Protein AF-A0A965GC94-F1 (afdb_monomer_lite)

Sequence (165 aa):
MKASGKNNKISNINNFKEAFLTISFSSNLRNFSSDFPEFYAEMVRTYVTGESSTRNLNELTTVSSTSSSEVNQRRYQVKSFLRAVALGLVPGSEWGGKLAGYGGYIVVKRTGELVCLHLDNDDEFKDYLFENTVFDIPKNDLFQSPKVIEDELKIFLNAQIRFTS

pLDDT: mean 80.55, std 16.21, range [27.08, 97.19]

Structure (mmCIF, N/CA/C/O backbone):
data_AF-A0A965GC94-F1
#
_entry.id   AF-A0A965GC94-F1
#
loop_
_atom_site.group_PDB
_atom_site.id
_atom_site.type_symbol
_atom_site.label_atom_id
_atom_site.label_alt_id
_atom_site.label_comp_id
_atom_site.label_asym_id
_atom_site.label_entity_id
_atom_site.label_seq_id
_atom_site.pdbx_PDB_ins_code
_atom_site.Cartn_x
_atom_site.Cartn_y
_atom_site.Cartn_z
_atom_site.occupancy
_atom_site.B_iso_or_equiv
_atom_site.auth_seq_id
_atom_site.auth_comp_id
_atom_site.auth_asym_id
_atom_site.auth_atom_id
_atom_site.pdbx_PDB_model_num
ATOM 1 N N . MET A 1 1 ? 22.397 -39.972 12.924 1.00 34.06 1 MET A N 1
ATOM 2 C CA . MET A 1 1 ? 23.566 -39.589 12.099 1.00 34.06 1 MET A CA 1
ATOM 3 C C . MET A 1 1 ? 23.077 -38.843 10.872 1.00 34.06 1 MET A C 1
ATOM 5 O O . MET A 1 1 ? 22.054 -39.214 10.317 1.00 34.06 1 MET A O 1
ATOM 9 N N . LYS A 1 2 ? 23.768 -37.743 10.559 1.00 33.28 2 LYS A N 1
ATOM 10 C CA . LYS A 1 2 ? 23.495 -36.761 9.501 1.00 33.28 2 LYS A CA 1
ATOM 11 C C . LYS A 1 2 ? 23.646 -37.335 8.093 1.00 33.28 2 LYS A C 1
ATOM 13 O O . LYS A 1 2 ? 24.532 -38.154 7.882 1.00 33.28 2 LYS A O 1
ATOM 18 N N . ALA A 1 3 ? 22.898 -36.736 7.166 1.00 31.72 3 ALA A N 1
ATOM 19 C CA . ALA A 1 3 ? 23.324 -36.125 5.892 1.00 31.72 3 ALA A CA 1
ATOM 20 C C . ALA A 1 3 ? 22.099 -36.127 4.959 1.00 31.72 3 ALA A C 1
ATOM 22 O O . ALA A 1 3 ? 21.304 -37.048 5.022 1.00 31.72 3 ALA A O 1
ATOM 23 N N . SER A 1 4 ? 21.858 -35.219 4.029 1.00 27.08 4 SER A N 1
ATOM 24 C CA . SER A 1 4 ? 22.450 -33.960 3.585 1.00 27.08 4 SER A CA 1
ATOM 25 C C . SER A 1 4 ? 21.617 -33.593 2.346 1.00 27.08 4 SER A C 1
ATOM 27 O O . SER A 1 4 ? 21.179 -34.494 1.632 1.00 27.08 4 SER A O 1
ATOM 29 N N . GLY A 1 5 ? 21.426 -32.306 2.058 1.00 31.75 5 GLY A N 1
ATOM 30 C CA . GLY A 1 5 ? 21.041 -31.887 0.707 1.00 31.75 5 GLY A CA 1
ATOM 31 C C . GLY A 1 5 ? 19.794 -31.023 0.608 1.00 31.75 5 GLY A C 1
ATOM 32 O O . GLY A 1 5 ? 18.773 -31.479 0.111 1.00 31.75 5 GLY A O 1
ATOM 33 N N . LYS A 1 6 ? 19.917 -29.755 1.014 1.00 35.91 6 LYS A N 1
ATOM 34 C CA . LYS A 1 6 ? 19.475 -28.580 0.232 1.00 35.91 6 LYS A CA 1
ATOM 35 C C . LYS A 1 6 ? 19.974 -27.286 0.893 1.00 35.91 6 LYS A C 1
ATOM 37 O O . LYS A 1 6 ? 19.228 -26.356 1.143 1.00 35.91 6 LYS A O 1
ATOM 42 N N . ASN A 1 7 ? 21.282 -27.234 1.145 1.00 38.50 7 ASN A N 1
ATOM 43 C CA . ASN A 1 7 ? 22.002 -25.969 1.253 1.00 38.50 7 ASN A CA 1
ATOM 44 C C . ASN A 1 7 ? 22.692 -25.758 -0.089 1.00 38.50 7 ASN A C 1
ATOM 46 O O . ASN A 1 7 ? 23.812 -26.225 -0.280 1.00 38.50 7 ASN A O 1
ATOM 50 N N . ASN A 1 8 ? 22.011 -25.104 -1.027 1.00 33.41 8 ASN A N 1
ATOM 51 C CA . ASN A 1 8 ? 22.676 -24.564 -2.204 1.00 33.41 8 ASN A CA 1
ATOM 52 C C . ASN A 1 8 ? 22.455 -23.053 -2.238 1.00 33.41 8 ASN A C 1
ATOM 54 O O . ASN A 1 8 ? 21.383 -22.570 -2.581 1.00 33.41 8 ASN A O 1
ATOM 58 N N . LYS A 1 9 ? 23.501 -22.363 -1.772 1.00 39.97 9 LYS A N 1
ATOM 59 C CA . LYS A 1 9 ? 23.920 -20.990 -2.068 1.00 39.97 9 LYS A CA 1
ATOM 60 C C . LYS A 1 9 ? 22.910 -20.137 -2.847 1.00 39.97 9 LYS A C 1
ATOM 62 O O . LYS A 1 9 ? 22.933 -20.117 -4.072 1.00 39.97 9 LYS A O 1
ATOM 67 N N . ILE A 1 10 ? 22.170 -19.299 -2.127 1.00 43.06 10 ILE A N 1
ATOM 68 C CA . ILE A 1 10 ? 21.859 -17.949 -2.611 1.00 43.06 10 ILE A CA 1
ATOM 69 C C . ILE A 1 10 ? 22.741 -17.010 -1.789 1.00 43.06 10 ILE A C 1
ATOM 71 O O . ILE A 1 10 ? 22.305 -16.384 -0.834 1.00 43.06 10 ILE A O 1
ATOM 75 N N . SER A 1 11 ? 24.041 -16.988 -2.083 1.00 34.16 11 SER A N 1
ATOM 76 C CA . SER A 1 11 ? 25.012 -16.130 -1.390 1.00 34.16 11 SER A CA 1
ATOM 77 C C . SER A 1 11 ? 25.056 -14.710 -1.972 1.00 34.16 11 SER A C 1
ATOM 79 O O . SER A 1 11 ? 26.128 -14.129 -2.050 1.00 34.16 11 SER A O 1
ATOM 81 N N . ASN A 1 12 ? 23.913 -14.182 -2.427 1.00 37.91 12 ASN A N 1
ATOM 82 C CA . ASN A 1 12 ? 23.731 -12.786 -2.847 1.00 37.91 12 ASN A CA 1
ATOM 83 C C . ASN A 1 12 ? 22.229 -12.446 -2.945 1.00 37.91 12 ASN A C 1
ATOM 85 O O . ASN A 1 12 ? 21.699 -12.184 -4.018 1.00 37.91 12 ASN A O 1
ATOM 89 N N . ILE A 1 13 ? 21.535 -12.456 -1.804 1.00 48.44 13 ILE A N 1
ATOM 90 C CA . ILE A 1 13 ? 20.119 -12.042 -1.673 1.00 48.44 13 ILE A CA 1
ATOM 91 C C . ILE A 1 13 ? 19.973 -10.500 -1.809 1.00 48.44 13 ILE A C 1
ATOM 93 O O . ILE A 1 13 ? 18.881 -9.951 -1.763 1.00 48.44 13 ILE A O 1
ATOM 97 N N . ASN A 1 14 ? 21.074 -9.777 -2.036 1.00 45.72 14 ASN A N 1
ATOM 98 C CA . ASN A 1 14 ? 21.078 -8.312 -2.074 1.00 45.72 14 ASN A CA 1
ATOM 99 C C . ASN A 1 14 ? 21.085 -7.724 -3.498 1.00 45.72 14 ASN A C 1
ATOM 101 O O . ASN A 1 14 ? 20.975 -6.514 -3.636 1.00 45.72 14 ASN A O 1
ATOM 105 N N . ASN A 1 15 ? 21.197 -8.547 -4.552 1.00 54.47 15 ASN A N 1
ATOM 106 C CA . ASN A 1 15 ? 21.290 -8.078 -5.945 1.00 54.47 15 ASN A CA 1
ATOM 107 C C . ASN A 1 15 ? 20.158 -8.647 -6.814 1.00 54.47 15 ASN A C 1
ATOM 109 O O . ASN A 1 15 ? 20.411 -9.348 -7.796 1.00 54.47 15 ASN A O 1
ATOM 113 N N . PHE A 1 16 ? 18.908 -8.365 -6.447 1.00 62.59 16 PHE A N 1
ATOM 114 C CA . PHE A 1 16 ? 17.759 -8.654 -7.304 1.00 62.59 16 PHE A CA 1
ATOM 115 C C . PHE A 1 16 ? 17.327 -7.402 -8.057 1.00 62.59 16 PHE A C 1
ATOM 117 O O . PHE A 1 16 ? 17.298 -6.321 -7.478 1.00 62.59 16 PHE A O 1
ATOM 124 N N . LYS A 1 17 ? 16.943 -7.547 -9.326 1.00 65.75 17 LYS A N 1
ATOM 125 C CA . LYS A 1 17 ? 16.231 -6.486 -10.040 1.00 65.75 17 LYS A CA 1
ATOM 126 C C . LYS A 1 17 ? 14.725 -6.628 -9.854 1.00 65.75 17 LYS A C 1
ATOM 128 O O . LYS A 1 17 ? 14.161 -7.721 -9.889 1.00 65.75 17 LYS A O 1
ATOM 133 N N . GLU A 1 18 ? 14.072 -5.499 -9.664 1.00 69.12 18 GLU A N 1
ATOM 134 C CA . GLU A 1 18 ? 12.628 -5.402 -9.503 1.00 69.12 18 GLU A CA 1
ATOM 135 C C . GLU A 1 18 ? 11.919 -5.705 -10.826 1.00 69.12 18 GLU A C 1
ATOM 137 O O . GLU A 1 18 ? 12.266 -5.148 -11.868 1.00 69.12 18 GLU A O 1
ATOM 142 N N . ALA A 1 19 ? 10.916 -6.584 -10.798 1.00 66.75 19 ALA A N 1
ATOM 143 C CA . ALA A 1 19 ? 10.085 -6.872 -11.960 1.00 66.75 19 ALA A CA 1
ATOM 144 C C . ALA A 1 19 ? 8.616 -6.553 -11.658 1.00 66.75 19 ALA A C 1
ATOM 146 O O . ALA A 1 19 ? 7.905 -7.308 -10.986 1.00 66.75 19 ALA A O 1
ATOM 147 N N . PHE A 1 20 ? 8.143 -5.432 -12.197 1.00 68.75 20 PHE A N 1
ATOM 148 C CA . PHE A 1 20 ? 6.718 -5.128 -12.276 1.00 68.75 20 PHE A CA 1
ATOM 149 C C . PHE A 1 20 ? 6.113 -5.848 -13.489 1.00 68.75 20 PHE A C 1
ATOM 151 O O . PHE A 1 20 ? 6.717 -5.867 -14.560 1.00 68.75 20 PHE A O 1
ATOM 158 N N . LEU A 1 21 ? 4.913 -6.430 -13.351 1.00 63.78 21 LEU A N 1
ATOM 159 C CA . LEU A 1 21 ? 4.236 -7.080 -14.490 1.00 63.78 21 LEU A CA 1
ATOM 160 C C . LEU A 1 21 ? 3.821 -6.086 -15.575 1.00 63.78 21 LEU A C 1
ATOM 162 O O . LEU A 1 21 ? 3.656 -6.474 -16.728 1.00 63.78 21 LEU A O 1
ATOM 166 N N . THR A 1 22 ? 3.631 -4.820 -15.210 1.00 70.38 22 THR A N 1
ATOM 167 C CA . THR A 1 22 ? 3.254 -3.756 -16.136 1.00 70.38 22 THR A CA 1
ATOM 168 C C . THR A 1 22 ? 4.114 -2.524 -15.892 1.00 70.38 22 THR A C 1
ATOM 170 O O . THR A 1 22 ? 4.384 -2.141 -14.751 1.00 70.38 22 THR A O 1
ATOM 173 N N . ILE A 1 23 ? 4.505 -1.862 -16.981 1.00 73.38 23 ILE A N 1
ATOM 174 C CA . ILE A 1 23 ? 5.180 -0.556 -16.930 1.00 73.38 23 ILE A CA 1
ATOM 175 C C . ILE A 1 23 ? 4.267 0.470 -16.236 1.00 73.38 23 ILE A C 1
ATOM 177 O O . ILE A 1 23 ? 4.726 1.275 -15.423 1.00 73.38 23 ILE A O 1
ATOM 181 N N . SER A 1 24 ? 2.957 0.383 -16.493 1.00 82.94 24 SER A N 1
ATOM 182 C CA . SER A 1 24 ? 1.942 1.256 -15.904 1.00 82.94 24 SER A CA 1
ATOM 183 C C . SER A 1 24 ? 1.904 1.184 -14.378 1.00 82.94 24 SER A C 1
ATOM 185 O O . SER A 1 24 ? 1.695 2.213 -13.745 1.00 82.94 24 SER A O 1
ATOM 187 N N . PHE A 1 25 ? 2.160 0.026 -13.755 1.00 87.69 25 PHE A N 1
ATOM 188 C CA . PHE A 1 25 ? 2.122 -0.053 -12.294 1.00 87.69 25 PHE A CA 1
ATOM 189 C C . PHE A 1 25 ? 3.292 0.690 -11.641 1.00 87.69 25 PHE A C 1
ATOM 191 O O . PHE A 1 25 ? 3.070 1.466 -10.714 1.00 87.69 25 PHE A O 1
ATOM 198 N N . SER A 1 26 ? 4.514 0.536 -12.163 1.00 87.25 26 SER A N 1
ATOM 199 C CA . SER A 1 26 ? 5.672 1.308 -11.681 1.00 87.25 26 SER A CA 1
ATOM 200 C C . SER A 1 26 ? 5.436 2.816 -11.831 1.00 87.25 26 SER A C 1
ATOM 202 O O . SER A 1 26 ? 5.693 3.583 -10.906 1.00 87.25 26 SER A O 1
ATOM 204 N N . SER A 1 27 ? 4.863 3.243 -12.963 1.00 88.88 27 SER A N 1
ATOM 205 C CA . SER A 1 27 ? 4.472 4.642 -13.174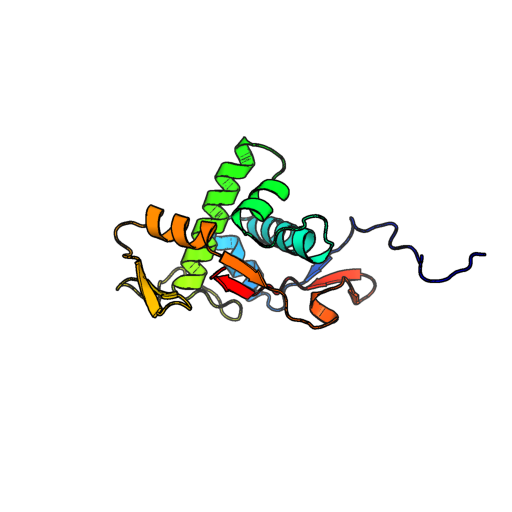 1.00 88.88 27 SER A CA 1
ATOM 206 C C . SER A 1 27 ? 3.420 5.108 -12.157 1.00 88.88 27 SER A C 1
ATOM 208 O O . SER A 1 27 ? 3.582 6.162 -11.546 1.00 88.88 27 SER A O 1
ATOM 210 N N . ASN A 1 28 ? 2.399 4.291 -11.883 1.00 92.12 28 ASN A N 1
ATOM 211 C CA . ASN A 1 28 ? 1.371 4.611 -10.894 1.00 92.12 28 ASN A CA 1
ATOM 212 C C . ASN A 1 28 ? 1.949 4.792 -9.486 1.00 92.12 28 ASN A C 1
ATOM 214 O O . ASN A 1 28 ? 1.545 5.718 -8.785 1.00 92.12 28 ASN A O 1
ATOM 218 N N . LEU A 1 29 ? 2.900 3.944 -9.085 1.00 92.44 29 LEU A N 1
ATOM 219 C CA . LEU A 1 29 ? 3.590 4.049 -7.798 1.00 92.44 29 LEU A CA 1
ATOM 220 C C . LEU A 1 29 ? 4.370 5.368 -7.675 1.00 92.44 29 LEU A C 1
ATOM 222 O O . LEU A 1 29 ? 4.390 5.966 -6.600 1.00 92.44 29 LEU A O 1
ATOM 226 N N . ARG A 1 30 ? 4.922 5.892 -8.778 1.00 92.94 30 ARG A N 1
ATOM 227 C CA . ARG A 1 30 ? 5.636 7.182 -8.784 1.00 92.94 30 ARG A CA 1
ATOM 228 C C . ARG A 1 30 ? 4.753 8.392 -8.454 1.00 92.94 30 ARG A C 1
ATOM 230 O O . ARG A 1 30 ? 5.294 9.452 -8.153 1.00 92.94 30 ARG A O 1
ATOM 237 N N . ASN A 1 31 ? 3.422 8.250 -8.441 1.00 92.94 31 ASN A N 1
ATOM 238 C CA . ASN A 1 31 ? 2.522 9.311 -7.972 1.00 92.94 31 ASN A CA 1
ATOM 239 C C . ASN A 1 31 ? 2.642 9.592 -6.463 1.00 92.94 31 ASN A C 1
ATOM 241 O O . ASN A 1 31 ? 2.229 10.661 -6.021 1.00 92.94 31 ASN A O 1
ATOM 245 N N . PHE A 1 32 ? 3.178 8.659 -5.666 1.00 94.06 32 PHE A N 1
ATOM 246 C CA . PHE A 1 32 ? 3.304 8.825 -4.209 1.00 94.06 32 PHE A CA 1
ATOM 247 C C . PHE A 1 32 ? 4.679 9.370 -3.800 1.00 94.06 32 PHE A C 1
ATOM 249 O O . PHE A 1 32 ? 4.776 10.162 -2.863 1.00 94.06 32 PHE A O 1
ATOM 256 N N . SER A 1 33 ? 5.727 8.987 -4.529 1.00 94.00 33 SER A N 1
ATOM 257 C CA . SER A 1 33 ? 7.030 9.658 -4.593 1.00 94.00 33 SER A CA 1
ATOM 258 C C . SER A 1 33 ? 7.863 9.062 -5.727 1.00 94.00 33 SER A C 1
ATOM 260 O O . SER A 1 33 ? 7.589 7.961 -6.201 1.00 94.00 33 SER A O 1
ATOM 262 N N . SER A 1 34 ? 8.913 9.765 -6.159 1.00 92.25 34 SER A N 1
ATOM 263 C CA . SER A 1 34 ? 9.786 9.295 -7.243 1.00 92.25 34 SER A CA 1
ATOM 264 C C . SER A 1 34 ? 10.476 7.961 -6.948 1.00 92.25 34 SER A C 1
ATOM 266 O O . SER A 1 34 ? 10.765 7.232 -7.889 1.00 92.25 34 SER A O 1
ATOM 268 N N . ASP A 1 35 ? 10.743 7.683 -5.673 1.00 91.69 35 ASP A N 1
ATOM 269 C CA . ASP A 1 35 ? 11.419 6.494 -5.140 1.00 91.69 35 ASP A CA 1
ATOM 270 C C . ASP A 1 35 ? 10.444 5.480 -4.498 1.00 91.69 35 ASP A C 1
ATOM 272 O O . ASP A 1 35 ? 10.856 4.527 -3.836 1.00 91.69 35 ASP A O 1
ATOM 276 N N . PHE A 1 36 ? 9.131 5.712 -4.619 1.00 92.69 36 PHE A N 1
ATOM 277 C CA . PHE A 1 36 ? 8.123 4.815 -4.057 1.00 92.69 36 PHE A CA 1
ATOM 278 C C . PHE A 1 36 ? 8.114 3.416 -4.691 1.00 92.69 36 PHE A C 1
ATOM 280 O O . PHE A 1 36 ? 7.862 2.466 -3.951 1.00 92.69 36 PHE A O 1
ATOM 287 N N . PRO A 1 37 ? 8.365 3.231 -6.008 1.00 90.69 37 PRO A N 1
ATOM 288 C CA . PRO A 1 37 ? 8.477 1.892 -6.587 1.00 90.69 37 PRO A CA 1
ATOM 289 C C . PRO A 1 37 ? 9.528 1.026 -5.887 1.00 90.69 37 PRO A C 1
ATOM 291 O O . PRO A 1 37 ? 9.235 -0.114 -5.537 1.00 90.69 37 PRO A O 1
ATOM 294 N N . GLU A 1 38 ? 10.699 1.600 -5.626 1.00 88.38 38 GLU A N 1
ATOM 295 C CA . GLU A 1 38 ? 11.837 0.933 -5.001 1.00 88.38 38 GLU A CA 1
ATOM 296 C C . GLU A 1 38 ? 11.535 0.620 -3.523 1.00 88.38 38 GLU A C 1
ATOM 298 O O . GLU A 1 38 ? 11.779 -0.481 -3.030 1.00 88.38 38 GLU A O 1
ATOM 303 N N . PHE A 1 39 ? 10.896 1.553 -2.812 1.00 91.50 39 PHE A N 1
ATOM 304 C CA . PHE A 1 39 ? 10.438 1.308 -1.443 1.00 91.50 39 PHE A CA 1
ATOM 305 C C . PHE A 1 39 ? 9.352 0.223 -1.363 1.00 91.50 39 PHE A C 1
ATOM 307 O O . PHE A 1 39 ? 9.401 -0.658 -0.504 1.00 91.50 39 PHE A O 1
ATOM 314 N N . TYR A 1 40 ? 8.374 0.252 -2.272 1.00 91.38 40 TYR A N 1
ATOM 315 C CA . TYR A 1 40 ? 7.345 -0.782 -2.376 1.00 91.38 40 TYR A CA 1
ATOM 316 C C . TYR A 1 40 ? 7.973 -2.153 -2.645 1.00 91.38 40 TYR A C 1
ATOM 318 O O . TYR A 1 40 ? 7.571 -3.151 -2.040 1.00 91.38 40 TYR A O 1
ATOM 326 N N . ALA A 1 41 ? 8.980 -2.203 -3.518 1.00 87.00 41 ALA A N 1
ATOM 327 C CA . ALA A 1 41 ? 9.715 -3.420 -3.802 1.00 87.00 41 ALA A CA 1
ATOM 328 C C . ALA A 1 41 ? 10.403 -3.983 -2.558 1.00 87.00 41 ALA A C 1
ATOM 330 O O . ALA A 1 41 ? 10.304 -5.185 -2.311 1.00 87.00 41 ALA A O 1
ATOM 331 N N . GLU A 1 42 ? 11.025 -3.128 -1.745 1.00 87.38 42 GLU A N 1
ATOM 332 C CA . GLU A 1 42 ? 11.661 -3.539 -0.492 1.00 87.38 42 GLU A CA 1
ATOM 333 C C . GLU A 1 42 ? 10.643 -4.068 0.528 1.00 87.38 42 GLU A C 1
ATOM 335 O O . GLU A 1 42 ? 10.885 -5.097 1.164 1.00 87.38 42 GLU A O 1
ATOM 340 N N . MET A 1 43 ? 9.457 -3.455 0.627 1.00 90.31 43 MET A N 1
ATOM 341 C CA . MET A 1 43 ? 8.385 -3.981 1.479 1.00 90.31 43 MET A CA 1
ATOM 342 C C . MET A 1 43 ? 7.931 -5.378 1.034 1.00 90.31 43 MET A C 1
ATOM 344 O O . MET A 1 43 ? 7.733 -6.270 1.864 1.00 90.31 43 MET A O 1
ATOM 348 N N . VAL A 1 44 ? 7.759 -5.586 -0.276 1.00 86.69 44 VAL A N 1
ATOM 349 C CA . VAL A 1 44 ? 7.382 -6.893 -0.834 1.00 86.69 44 VAL A CA 1
ATOM 350 C C . VAL A 1 44 ? 8.510 -7.906 -0.643 1.00 86.69 44 VAL A C 1
ATOM 352 O O . VAL A 1 44 ? 8.242 -9.036 -0.237 1.00 86.69 44 VAL A O 1
ATOM 355 N N . ARG A 1 45 ? 9.768 -7.514 -0.872 1.00 82.94 45 ARG A N 1
ATOM 356 C CA . ARG A 1 45 ? 10.951 -8.355 -0.648 1.00 82.94 45 ARG A CA 1
ATOM 357 C C . ARG A 1 45 ? 11.018 -8.814 0.802 1.00 82.94 45 ARG A C 1
ATOM 359 O O . ARG A 1 45 ? 11.060 -10.019 1.024 1.00 82.94 45 ARG A O 1
ATOM 366 N N . THR A 1 46 ? 10.943 -7.885 1.755 1.00 84.06 46 THR A N 1
ATOM 367 C CA . THR A 1 46 ? 10.968 -8.164 3.200 1.00 84.06 46 THR A CA 1
ATOM 368 C C . THR A 1 46 ? 9.925 -9.211 3.593 1.00 84.06 46 THR A C 1
ATOM 370 O O . THR A 1 46 ? 10.196 -10.106 4.398 1.00 84.06 46 THR A O 1
ATOM 373 N N . TYR A 1 47 ? 8.735 -9.134 2.991 1.00 82.94 47 TYR A N 1
ATOM 374 C CA . TYR A 1 47 ? 7.684 -10.123 3.195 1.00 82.94 47 TYR A CA 1
ATOM 375 C C . TYR A 1 47 ? 8.008 -11.483 2.541 1.00 82.94 47 TYR A C 1
ATOM 377 O O . TYR A 1 47 ? 7.886 -12.521 3.191 1.00 82.94 47 TYR A O 1
ATOM 385 N N . VAL A 1 48 ? 8.439 -11.508 1.274 1.00 78.88 48 VAL A N 1
ATOM 386 C CA . VAL A 1 48 ? 8.698 -12.751 0.515 1.00 78.88 48 VAL A CA 1
ATOM 387 C C . VAL A 1 48 ? 9.902 -13.526 1.040 1.00 78.88 48 VAL A C 1
ATOM 389 O O . VAL A 1 48 ? 9.866 -14.755 1.092 1.00 78.88 48 VAL A O 1
ATOM 392 N N . THR A 1 49 ? 10.984 -12.838 1.406 1.00 76.38 49 THR A N 1
ATOM 393 C CA . THR A 1 49 ? 12.224 -13.479 1.869 1.00 76.38 49 THR A CA 1
ATOM 394 C C . THR A 1 49 ? 12.122 -13.976 3.309 1.00 76.38 49 THR A C 1
ATOM 396 O O . THR A 1 49 ? 12.995 -14.720 3.757 1.00 76.38 49 THR A O 1
ATOM 399 N N . GLY A 1 50 ? 11.053 -13.611 4.026 1.00 73.38 50 GLY A N 1
ATOM 400 C CA . GLY A 1 50 ? 10.872 -13.942 5.437 1.00 73.38 50 GLY A CA 1
ATOM 401 C C . GLY A 1 50 ? 11.779 -13.137 6.369 1.00 73.38 50 GLY A C 1
ATOM 402 O O . GLY A 1 50 ? 11.968 -13.535 7.516 1.00 73.38 50 GLY A O 1
ATOM 403 N N . GLU A 1 51 ? 12.337 -12.016 5.894 1.00 74.81 51 GLU A N 1
ATOM 404 C CA . GLU A 1 51 ? 13.073 -11.049 6.725 1.00 74.81 51 GLU A CA 1
ATOM 405 C C . GLU A 1 51 ? 12.170 -10.424 7.799 1.00 74.81 51 GLU A C 1
ATOM 407 O O . GLU A 1 51 ? 12.653 -10.013 8.853 1.00 74.81 51 GLU A O 1
ATOM 412 N N . SER A 1 52 ? 10.852 -10.441 7.580 1.00 75.50 52 SER A N 1
ATOM 413 C CA . SER A 1 52 ? 9.856 -10.200 8.617 1.00 75.50 52 SER A CA 1
ATOM 414 C C . SER A 1 52 ? 8.843 -11.341 8.707 1.00 75.50 52 SER A C 1
ATOM 416 O O . SER A 1 52 ? 8.427 -11.918 7.704 1.00 75.50 52 SER A O 1
ATOM 418 N N . SER A 1 53 ? 8.404 -11.647 9.930 1.00 74.31 53 SER A N 1
ATOM 419 C CA . SER A 1 53 ? 7.282 -12.561 10.182 1.00 74.31 53 SER A CA 1
ATOM 420 C C . SER A 1 53 ? 5.923 -11.899 9.941 1.00 74.31 53 SER A C 1
ATOM 422 O O . SER A 1 53 ? 4.896 -12.585 9.911 1.00 74.31 53 SER A O 1
ATOM 424 N N . THR A 1 54 ? 5.903 -10.574 9.782 1.00 81.44 54 THR A N 1
ATOM 425 C CA . THR A 1 54 ? 4.673 -9.817 9.612 1.00 81.44 54 THR A CA 1
ATOM 426 C C . THR A 1 54 ? 4.273 -9.659 8.159 1.00 81.44 54 THR A C 1
ATOM 428 O O . THR A 1 54 ? 5.089 -9.597 7.243 1.00 81.44 54 THR A O 1
ATOM 431 N N . ARG A 1 55 ? 2.965 -9.536 7.972 1.00 84.31 55 ARG A N 1
ATOM 432 C CA . ARG A 1 55 ? 2.346 -9.145 6.705 1.00 84.31 55 ARG A CA 1
ATOM 433 C C . ARG A 1 55 ? 1.697 -7.772 6.802 1.00 84.31 55 ARG A C 1
ATOM 435 O O . ARG A 1 55 ? 1.206 -7.270 5.796 1.00 84.31 55 ARG A O 1
ATOM 442 N N . ASN A 1 56 ? 1.649 -7.205 8.011 1.00 90.44 56 ASN A N 1
ATOM 443 C CA . ASN A 1 56 ? 0.994 -5.940 8.298 1.00 90.44 56 ASN A CA 1
ATOM 444 C C . ASN A 1 56 ? 1.760 -4.797 7.631 1.00 90.44 56 ASN A C 1
ATOM 446 O O . ASN A 1 56 ? 2.981 -4.694 7.769 1.00 90.44 56 ASN A O 1
ATOM 450 N N . LEU A 1 57 ? 1.044 -3.942 6.900 1.00 91.69 57 LEU A N 1
ATOM 451 C CA . LEU A 1 57 ? 1.681 -2.882 6.126 1.00 91.69 57 LEU A CA 1
ATOM 452 C C . LEU A 1 57 ? 2.347 -1.821 7.002 1.00 91.69 57 LEU A C 1
ATOM 454 O O . LEU A 1 57 ? 3.381 -1.295 6.597 1.00 91.69 57 LEU A O 1
ATOM 458 N N . ASN A 1 58 ? 1.843 -1.545 8.207 1.00 91.69 58 ASN A N 1
ATOM 459 C CA . ASN A 1 58 ? 2.500 -0.631 9.144 1.00 91.69 58 ASN A CA 1
ATOM 460 C C . ASN A 1 58 ? 3.851 -1.165 9.626 1.00 91.69 58 ASN A C 1
ATOM 462 O O . ASN A 1 58 ? 4.861 -0.452 9.624 1.00 91.69 58 ASN A O 1
ATOM 466 N N . GLU A 1 59 ? 3.888 -2.442 9.984 1.00 91.06 59 GLU A N 1
ATOM 467 C CA . GLU A 1 59 ? 5.120 -3.085 10.428 1.00 91.06 59 GLU A CA 1
ATOM 468 C C . GLU A 1 59 ? 6.123 -3.218 9.273 1.00 91.06 59 GLU A C 1
ATOM 470 O O . GLU A 1 59 ? 7.280 -2.836 9.435 1.00 91.06 59 GLU A O 1
ATOM 475 N N . LEU A 1 60 ? 5.680 -3.637 8.080 1.00 90.38 60 LEU A N 1
ATOM 476 C CA . LEU A 1 60 ? 6.535 -3.699 6.886 1.00 90.38 60 LEU A CA 1
ATOM 477 C C . LEU A 1 60 ? 7.091 -2.328 6.497 1.00 90.38 60 LEU A C 1
ATOM 479 O O . LEU A 1 60 ? 8.270 -2.221 6.171 1.00 90.38 60 LEU A O 1
ATOM 483 N N . THR A 1 61 ? 6.277 -1.274 6.586 1.00 91.62 61 THR A N 1
ATOM 484 C CA . THR A 1 61 ? 6.728 0.106 6.344 1.00 91.62 61 THR A CA 1
ATOM 485 C C . THR A 1 61 ? 7.848 0.483 7.311 1.00 91.62 61 THR A C 1
ATOM 487 O O . THR A 1 61 ? 8.831 1.105 6.916 1.00 91.62 61 THR A O 1
ATOM 490 N N . THR A 1 62 ? 7.714 0.091 8.579 1.00 90.75 62 THR A N 1
ATOM 491 C CA . THR A 1 62 ? 8.694 0.413 9.622 1.00 90.75 62 THR A CA 1
ATOM 492 C C . THR A 1 62 ? 10.008 -0.340 9.405 1.00 90.75 62 THR A C 1
ATOM 494 O O . THR A 1 62 ? 11.067 0.276 9.467 1.00 90.75 62 THR A O 1
ATOM 497 N N . VAL A 1 63 ? 9.948 -1.642 9.107 1.00 88.44 63 VAL A N 1
ATOM 498 C CA . VAL A 1 63 ? 11.135 -2.492 8.885 1.00 88.44 63 VAL A CA 1
ATOM 499 C C . VAL A 1 63 ? 11.877 -2.127 7.5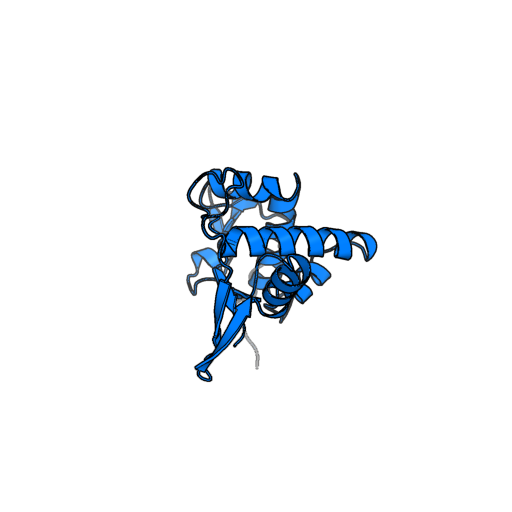96 1.00 88.44 63 VAL A C 1
ATOM 501 O O . VAL A 1 63 ? 13.099 -2.193 7.566 1.00 88.44 63 VAL A O 1
ATOM 504 N N . SER A 1 64 ? 11.154 -1.697 6.559 1.00 87.56 64 SER A N 1
ATOM 505 C CA . SER A 1 64 ? 11.744 -1.323 5.261 1.00 87.56 64 SER A CA 1
ATOM 506 C C . SER A 1 64 ? 12.315 0.102 5.240 1.00 87.56 64 SER A C 1
ATOM 508 O O . SER A 1 64 ? 12.877 0.525 4.234 1.00 87.56 64 SER A O 1
ATOM 510 N N . SER A 1 65 ? 12.140 0.880 6.315 1.00 87.88 65 SER A N 1
ATOM 511 C CA . SER A 1 65 ? 12.667 2.246 6.419 1.00 87.88 65 SER A CA 1
ATOM 512 C C . SER A 1 65 ? 14.068 2.253 7.031 1.00 87.88 65 SER A C 1
ATOM 514 O O . SER A 1 65 ? 14.359 1.494 7.951 1.00 87.88 65 SER A O 1
ATOM 516 N N . THR A 1 66 ? 14.926 3.175 6.594 1.00 86.44 66 THR A N 1
ATOM 517 C CA . THR A 1 66 ? 16.320 3.268 7.062 1.00 86.44 66 THR A CA 1
ATOM 518 C C . THR A 1 66 ? 16.493 4.100 8.335 1.00 86.44 66 THR A C 1
ATOM 520 O O . THR A 1 66 ? 17.494 3.965 9.038 1.00 86.44 66 THR A O 1
ATOM 523 N N . SER A 1 67 ? 15.533 4.975 8.657 1.00 85.62 67 SER A N 1
ATOM 524 C CA . SER A 1 67 ? 15.589 5.854 9.833 1.00 85.62 67 SER A CA 1
ATOM 525 C C . SER A 1 67 ? 14.201 6.209 10.366 1.00 85.62 67 SER A C 1
ATOM 527 O O . SER A 1 67 ? 13.210 6.167 9.642 1.00 85.62 67 SER A O 1
ATOM 529 N N . SER A 1 68 ? 14.118 6.628 11.632 1.00 81.50 68 SER A N 1
ATOM 530 C CA . SER A 1 68 ? 12.848 7.021 12.262 1.00 81.50 68 SER A CA 1
ATOM 531 C C . SER A 1 68 ? 12.185 8.234 11.600 1.00 81.50 68 SER A C 1
ATOM 533 O O . SER A 1 68 ? 10.958 8.291 11.526 1.00 81.50 68 SER A O 1
ATOM 535 N N . SER A 1 69 ? 12.968 9.188 11.086 1.00 81.81 69 SER A N 1
ATOM 536 C CA . SER A 1 69 ? 12.439 10.319 10.317 1.00 81.81 69 SER A CA 1
ATOM 537 C C . SER A 1 69 ? 11.848 9.869 8.982 1.00 81.81 69 SER A C 1
ATOM 539 O O . SER A 1 69 ? 10.806 10.379 8.575 1.00 81.81 69 SER A O 1
ATOM 541 N N . GLU A 1 70 ? 12.468 8.879 8.332 1.00 88.31 70 GLU A N 1
ATOM 542 C CA . GLU A 1 70 ? 11.962 8.300 7.087 1.00 88.31 70 GLU A CA 1
ATOM 543 C C . GLU A 1 70 ? 10.655 7.528 7.317 1.00 88.31 70 GLU A C 1
ATOM 545 O O . GLU A 1 70 ? 9.728 7.659 6.522 1.00 88.31 70 GLU A O 1
ATOM 550 N N . VAL A 1 71 ? 10.522 6.805 8.440 1.00 91.94 71 VAL A N 1
ATOM 551 C CA . VAL A 1 71 ? 9.315 6.013 8.756 1.00 91.94 71 VAL A CA 1
ATOM 552 C C . VAL A 1 71 ? 8.039 6.846 8.635 1.00 91.94 71 VAL A C 1
ATOM 554 O O . VAL A 1 71 ? 7.062 6.391 8.044 1.00 91.94 71 VAL A O 1
ATOM 557 N N . ASN A 1 72 ? 8.021 8.077 9.153 1.00 92.06 72 ASN A N 1
ATOM 558 C CA . ASN A 1 72 ? 6.826 8.923 9.083 1.00 92.06 72 ASN A CA 1
ATOM 559 C C . ASN A 1 72 ? 6.478 9.320 7.642 1.00 92.06 72 ASN A C 1
ATOM 561 O O . ASN A 1 72 ? 5.308 9.285 7.256 1.00 92.06 72 ASN A O 1
ATOM 565 N N . GLN A 1 73 ? 7.489 9.634 6.830 1.00 93.81 73 GLN A N 1
ATOM 566 C CA . GLN A 1 73 ? 7.307 9.928 5.412 1.00 93.81 73 GLN A CA 1
ATOM 567 C C . GLN A 1 73 ? 6.795 8.696 4.652 1.00 93.81 73 GLN A C 1
ATOM 569 O O . GLN A 1 73 ? 5.830 8.797 3.892 1.00 93.81 73 GLN A O 1
ATOM 574 N N . ARG A 1 74 ? 7.377 7.517 4.901 1.00 96.00 74 ARG A N 1
ATOM 575 C CA . ARG A 1 74 ? 6.948 6.258 4.276 1.00 96.00 74 ARG A CA 1
ATOM 576 C C . ARG A 1 74 ? 5.532 5.875 4.671 1.00 96.00 74 ARG A C 1
ATOM 578 O O . ARG A 1 74 ? 4.744 5.498 3.810 1.00 96.00 74 ARG A O 1
ATOM 585 N N . ARG A 1 75 ? 5.156 6.056 5.941 1.00 96.00 75 ARG A N 1
ATOM 586 C CA . ARG A 1 75 ? 3.775 5.854 6.407 1.00 96.00 75 ARG A CA 1
ATOM 587 C C . ARG A 1 75 ? 2.792 6.711 5.626 1.00 96.00 75 ARG A C 1
ATOM 589 O O . ARG A 1 75 ? 1.774 6.196 5.177 1.00 96.00 75 ARG A O 1
ATOM 596 N N . TYR A 1 76 ? 3.100 7.991 5.422 1.00 95.75 76 TYR A N 1
ATOM 597 C CA . TYR A 1 76 ? 2.256 8.879 4.623 1.00 95.75 76 TYR A CA 1
ATOM 598 C C . TYR A 1 76 ? 2.118 8.405 3.166 1.00 95.75 76 TYR A C 1
ATOM 600 O O . TYR A 1 76 ? 1.009 8.378 2.624 1.00 95.75 76 TYR A O 1
ATOM 608 N N . GLN A 1 77 ? 3.224 7.995 2.538 1.00 96.69 77 GLN A N 1
ATOM 609 C CA . GLN A 1 77 ? 3.224 7.499 1.158 1.00 96.69 77 GLN A CA 1
ATOM 610 C C . GLN A 1 77 ? 2.402 6.208 1.024 1.00 96.69 77 GLN A C 1
ATOM 612 O O . GLN A 1 77 ? 1.535 6.122 0.156 1.00 96.69 77 GLN A O 1
ATOM 617 N N . 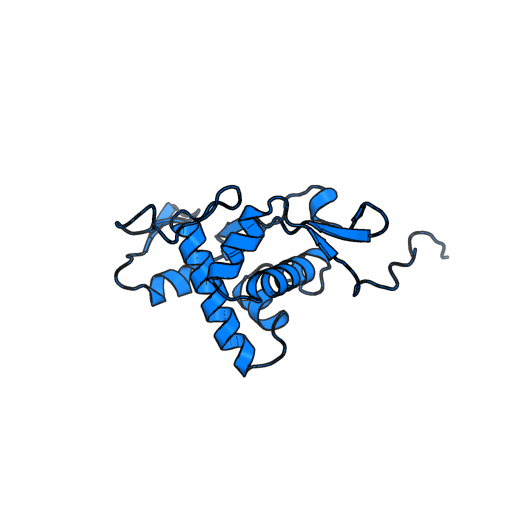VAL A 1 78 ? 2.592 5.241 1.931 1.00 97.19 78 VAL A N 1
ATOM 618 C CA . VAL A 1 78 ? 1.840 3.975 1.933 1.00 97.19 78 VAL A CA 1
ATOM 619 C C . VAL A 1 78 ? 0.357 4.209 2.212 1.00 97.19 78 VAL A C 1
ATOM 621 O O . VAL A 1 78 ? -0.482 3.664 1.501 1.00 97.19 78 VAL A O 1
ATOM 624 N N . LYS A 1 79 ? 0.006 5.069 3.173 1.00 97.12 79 LYS A N 1
ATOM 625 C CA . LYS A 1 79 ? -1.385 5.482 3.431 1.00 97.12 79 LYS A CA 1
ATOM 626 C C . LYS A 1 79 ? -2.047 6.082 2.189 1.00 97.12 79 LYS A C 1
ATOM 628 O O . LYS A 1 79 ? -3.174 5.729 1.842 1.00 97.12 79 LYS A O 1
ATOM 633 N N . SER A 1 80 ? -1.334 6.960 1.487 1.00 95.50 80 SER A N 1
ATOM 634 C CA . SER A 1 80 ? -1.820 7.585 0.253 1.00 95.50 80 SER A CA 1
ATOM 635 C C . SER A 1 80 ? -2.002 6.564 -0.873 1.00 95.50 80 SER A C 1
ATOM 637 O O . SER A 1 80 ? -3.014 6.601 -1.576 1.00 95.50 80 SER A O 1
ATOM 639 N N . PHE A 1 81 ? -1.077 5.610 -0.992 1.00 95.75 81 PHE A N 1
ATOM 640 C CA . PHE A 1 81 ? -1.186 4.481 -1.912 1.00 95.75 81 PHE A CA 1
ATOM 641 C C . PHE A 1 81 ? -2.394 3.591 -1.604 1.00 95.75 81 PHE A C 1
ATOM 643 O O . PHE A 1 81 ? -3.189 3.313 -2.501 1.00 95.75 81 PHE A O 1
ATOM 650 N N . LEU A 1 82 ? -2.593 3.202 -0.343 1.00 95.50 82 LEU A N 1
ATOM 651 C CA . LEU A 1 82 ? -3.734 2.384 0.075 1.00 95.50 82 LEU A CA 1
ATOM 652 C C . LEU A 1 82 ? -5.063 3.068 -0.228 1.00 95.50 82 LEU A C 1
ATOM 654 O O . LEU A 1 82 ? -5.984 2.435 -0.744 1.00 95.50 82 LEU A O 1
ATOM 658 N N . ARG A 1 83 ? -5.146 4.375 0.025 1.00 93.88 83 ARG A N 1
ATOM 659 C CA . ARG A 1 83 ? -6.317 5.168 -0.336 1.00 93.88 83 ARG A CA 1
ATOM 660 C C . ARG A 1 83 ? -6.569 5.170 -1.839 1.00 93.88 83 ARG A C 1
ATOM 662 O O . ARG A 1 83 ? -7.710 5.009 -2.260 1.00 93.88 83 ARG A O 1
ATOM 669 N N . ALA A 1 84 ? -5.530 5.363 -2.647 1.00 93.00 84 ALA A N 1
ATOM 670 C CA . ALA A 1 84 ? -5.661 5.327 -4.097 1.00 93.00 84 ALA A CA 1
ATOM 671 C C . ALA A 1 84 ? -6.173 3.963 -4.576 1.00 93.00 84 ALA A C 1
ATOM 673 O O . ALA A 1 84 ? -7.110 3.914 -5.368 1.00 93.00 84 ALA A O 1
ATOM 674 N N . VAL A 1 85 ? -5.624 2.864 -4.046 1.00 92.19 85 VAL A N 1
ATOM 675 C CA . VAL A 1 85 ? -6.081 1.494 -4.335 1.00 92.19 85 VAL A CA 1
ATOM 676 C C . VAL A 1 85 ? -7.546 1.306 -3.945 1.00 92.19 85 VAL A C 1
ATOM 678 O O . VAL A 1 85 ? -8.339 0.849 -4.766 1.00 92.19 85 VAL A O 1
ATOM 681 N N . ALA A 1 86 ? -7.933 1.708 -2.732 1.00 91.25 86 ALA A N 1
ATOM 682 C CA . ALA A 1 86 ? -9.309 1.594 -2.250 1.00 91.25 86 ALA A CA 1
ATOM 683 C C . ALA A 1 86 ? -10.309 2.386 -3.111 1.00 91.25 86 ALA A C 1
ATOM 685 O O . ALA A 1 86 ? -11.465 1.990 -3.240 1.00 91.25 86 ALA A O 1
ATOM 686 N N . LEU A 1 87 ? -9.861 3.487 -3.720 1.00 90.56 87 LEU A N 1
ATOM 687 C CA . LEU A 1 87 ? -10.701 4.417 -4.471 1.00 90.56 87 LEU A CA 1
ATOM 688 C C . LEU A 1 87 ? -10.474 4.369 -5.989 1.00 90.56 87 LEU A C 1
ATOM 690 O O . LEU A 1 87 ? -10.884 5.298 -6.684 1.00 90.56 87 LEU A O 1
ATOM 694 N N . GLY A 1 88 ? -9.881 3.296 -6.524 1.00 87.56 88 GLY A N 1
ATOM 695 C CA . GLY A 1 88 ? -9.917 3.001 -7.963 1.00 87.56 88 GLY A CA 1
ATOM 696 C C . GLY A 1 88 ? -8.583 3.003 -8.714 1.00 87.56 88 GLY A C 1
ATOM 697 O O . GLY A 1 88 ? -8.597 2.935 -9.942 1.00 87.56 88 GLY A O 1
ATOM 698 N N . LEU A 1 89 ? -7.435 3.052 -8.034 1.00 90.62 89 LEU A N 1
ATOM 699 C CA . LEU A 1 89 ? -6.149 2.748 -8.666 1.00 90.62 89 LEU A CA 1
ATOM 700 C C . LEU A 1 89 ? -6.112 1.264 -9.048 1.00 90.62 89 LEU A C 1
ATOM 702 O O . LEU A 1 89 ? -6.212 0.385 -8.194 1.00 90.62 89 LEU A O 1
ATOM 706 N N . VAL A 1 90 ? -5.911 0.991 -10.338 1.00 87.31 90 VAL A N 1
ATOM 707 C CA . VAL A 1 90 ? -5.745 -0.363 -10.884 1.00 87.31 90 VAL A CA 1
ATOM 708 C C . VAL A 1 90 ? -4.327 -0.502 -11.460 1.00 87.31 90 VAL A C 1
ATOM 710 O O . VAL A 1 90 ? -3.941 0.318 -12.290 1.00 87.31 90 VAL A O 1
ATOM 713 N N . PRO A 1 91 ? -3.535 -1.529 -11.085 1.00 85.31 91 PRO A N 1
ATOM 714 C CA . PRO A 1 91 ? -2.147 -1.687 -11.552 1.00 85.31 91 PRO A CA 1
ATOM 715 C C . PRO A 1 91 ? -1.977 -1.784 -13.078 1.00 85.31 91 PRO A C 1
ATOM 717 O O . PRO A 1 91 ? -0.944 -1.405 -13.627 1.00 85.31 91 PRO A O 1
ATOM 720 N N . GLY A 1 92 ? -2.981 -2.327 -13.771 1.00 85.69 92 GLY A N 1
ATOM 721 C CA . GLY A 1 92 ? -2.938 -2.592 -15.212 1.00 85.69 92 GLY A CA 1
ATOM 722 C C . GLY A 1 92 ? -3.196 -1.381 -16.114 1.00 85.69 92 GLY A C 1
ATOM 723 O O . GLY A 1 92 ? -3.085 -1.517 -17.327 1.00 85.69 92 GLY A O 1
ATOM 724 N N . SER A 1 93 ? -3.544 -0.221 -15.557 1.00 86.62 93 SER A N 1
ATOM 725 C CA . SER A 1 93 ? -3.878 0.990 -16.314 1.00 86.62 93 SER A CA 1
ATOM 726 C C . SER A 1 93 ? -3.236 2.212 -15.677 1.00 86.62 93 SER A C 1
ATOM 728 O O . SER A 1 93 ? -3.130 2.273 -14.454 1.00 86.62 93 SER A O 1
ATOM 730 N N . GLU A 1 94 ? -2.850 3.204 -16.476 1.00 87.81 94 GLU A N 1
ATOM 731 C CA . GLU A 1 94 ? -2.386 4.486 -15.940 1.00 87.81 94 GLU A CA 1
ATOM 732 C C . GLU A 1 94 ? -3.449 5.110 -15.029 1.00 87.81 94 GLU A C 1
ATOM 734 O O . GLU A 1 94 ? -4.634 5.177 -15.371 1.00 87.81 94 GLU A O 1
ATOM 739 N N . TRP A 1 95 ? -3.027 5.557 -13.850 1.00 87.62 95 TRP A N 1
ATOM 740 C CA . TRP A 1 95 ? -3.904 6.177 -12.873 1.00 87.62 95 TRP A CA 1
ATOM 741 C C . TRP A 1 95 ? -3.723 7.693 -12.888 1.00 87.62 95 TRP A C 1
ATOM 743 O O . TRP A 1 95 ? -2.721 8.225 -12.424 1.00 87.62 95 TRP A O 1
ATOM 753 N N . GLY A 1 96 ? -4.731 8.403 -13.395 1.00 82.25 96 GLY A N 1
ATOM 754 C CA . GLY A 1 96 ? -4.728 9.867 -13.495 1.00 82.25 96 GLY A CA 1
ATOM 755 C C . GLY A 1 96 ? -5.112 10.607 -12.207 1.00 82.25 96 GLY A C 1
ATOM 756 O O . GLY A 1 96 ? -5.619 11.723 -12.292 1.00 82.25 96 GLY A O 1
ATOM 757 N N . GLY A 1 97 ? -4.989 9.977 -11.033 1.00 81.75 97 GLY A N 1
ATOM 758 C CA . GLY A 1 97 ? -5.297 10.594 -9.733 1.00 81.75 97 GLY A CA 1
ATOM 759 C C . GLY A 1 97 ? -6.787 10.811 -9.427 1.00 81.75 97 GLY A C 1
ATOM 760 O O . GLY A 1 97 ? -7.130 11.367 -8.384 1.00 81.75 97 GLY A O 1
ATOM 761 N N . LYS A 1 98 ? -7.694 10.385 -10.315 1.00 82.31 98 LYS A N 1
ATOM 762 C CA . LYS A 1 98 ? -9.145 10.503 -10.108 1.00 82.31 98 LYS A CA 1
ATOM 763 C C . LYS A 1 98 ? -9.668 9.359 -9.241 1.00 82.31 98 LYS A C 1
ATOM 765 O O . LYS A 1 98 ? -9.285 8.205 -9.427 1.00 82.31 98 LYS A O 1
ATOM 770 N N . LEU A 1 99 ? -10.566 9.699 -8.320 1.00 79.44 99 LEU A N 1
ATOM 771 C CA . LEU A 1 99 ? -11.243 8.742 -7.449 1.00 79.44 99 LEU A CA 1
ATOM 772 C C . LEU A 1 99 ? -12.487 8.202 -8.157 1.00 79.44 99 LEU A C 1
ATOM 774 O O . LEU A 1 99 ? -13.240 8.960 -8.764 1.00 79.44 99 LEU A O 1
ATOM 778 N N . ALA A 1 100 ? -12.700 6.895 -8.070 1.00 73.62 100 ALA A N 1
ATOM 779 C CA . ALA A 1 100 ? -13.872 6.220 -8.615 1.00 73.62 100 ALA A CA 1
ATOM 780 C C . ALA A 1 100 ? -15.092 6.309 -7.680 1.00 73.62 100 ALA A C 1
ATOM 782 O O . ALA A 1 100 ? -16.226 6.198 -8.139 1.00 73.62 100 ALA A O 1
ATOM 783 N N . GLY A 1 101 ? -14.872 6.519 -6.377 1.00 69.69 101 GLY A N 1
ATOM 784 C CA . GLY A 1 101 ? -15.920 6.633 -5.364 1.00 69.69 101 GLY A CA 1
ATOM 785 C C . GLY A 1 101 ? -15.764 7.910 -4.546 1.00 69.69 101 GLY A C 1
ATOM 786 O O . GLY A 1 101 ? -14.703 8.153 -3.978 1.00 69.69 101 GLY A O 1
ATOM 787 N N . TYR A 1 102 ? -16.830 8.709 -4.483 1.00 71.56 102 TYR A N 1
ATOM 788 C CA . TYR A 1 102 ? -16.892 9.949 -3.695 1.00 71.56 102 TYR A CA 1
ATOM 789 C C . TYR A 1 102 ? -17.788 9.825 -2.449 1.00 71.56 102 TYR A C 1
ATOM 791 O O . TYR A 1 102 ? -17.832 10.739 -1.636 1.00 71.56 102 TYR A O 1
ATOM 799 N N . GLY A 1 103 ? -18.505 8.704 -2.297 1.00 73.88 103 GLY A N 1
ATOM 800 C CA . GLY A 1 103 ? -19.517 8.497 -1.252 1.00 73.88 103 GLY A CA 1
ATOM 801 C C . GLY A 1 103 ? -19.040 7.772 0.011 1.00 73.88 103 GLY A C 1
ATOM 802 O O . GLY A 1 103 ? -19.877 7.435 0.840 1.00 73.88 103 GLY A O 1
ATOM 803 N N . GLY A 1 104 ? -17.739 7.499 0.155 1.00 81.12 104 GLY A N 1
ATOM 804 C CA . GLY A 1 104 ? -17.200 6.674 1.246 1.00 81.12 104 GLY A CA 1
ATOM 805 C C . GLY A 1 104 ? -16.805 5.261 0.815 1.00 81.12 104 GLY A C 1
ATOM 806 O O . GLY A 1 104 ? -16.887 4.901 -0.360 1.00 81.12 104 GLY A O 1
ATOM 807 N N . TYR A 1 105 ? -16.351 4.463 1.779 1.00 89.12 105 TYR A N 1
ATOM 808 C CA . TYR A 1 105 ? -15.931 3.074 1.607 1.00 89.12 105 TYR A CA 1
ATOM 809 C C . TYR A 1 105 ? -16.531 2.224 2.722 1.00 89.12 105 TYR A C 1
ATOM 811 O O . TYR A 1 105 ? -16.443 2.578 3.897 1.00 89.12 105 TYR A O 1
ATOM 819 N N . ILE A 1 106 ? -17.149 1.104 2.359 1.00 90.00 106 ILE A N 1
ATOM 820 C CA . ILE A 1 106 ? -17.775 0.196 3.319 1.00 90.00 106 ILE A CA 1
ATOM 821 C C . ILE A 1 106 ? -16.918 -1.058 3.420 1.00 90.00 106 ILE A C 1
ATOM 823 O O . ILE A 1 106 ? -16.676 -1.735 2.421 1.00 90.00 106 ILE A O 1
ATOM 827 N N . VAL A 1 107 ? -16.507 -1.389 4.641 1.00 89.81 107 VAL A N 1
ATOM 828 C CA . VAL A 1 107 ? -15.868 -2.662 4.971 1.00 89.81 107 VAL A CA 1
ATOM 829 C C . VAL A 1 107 ? -16.880 -3.533 5.694 1.00 89.81 107 VAL A C 1
ATOM 831 O O . VAL A 1 107 ? -17.445 -3.136 6.711 1.00 89.81 107 VAL A O 1
ATOM 834 N N . VAL A 1 108 ? -17.098 -4.736 5.169 1.00 90.69 108 VAL A N 1
ATOM 835 C CA . VAL A 1 108 ? -17.918 -5.763 5.817 1.00 90.69 108 VAL A CA 1
ATOM 836 C C . VAL A 1 108 ? -16.975 -6.756 6.480 1.00 90.69 108 VAL A C 1
ATOM 838 O O . VAL A 1 108 ? -16.298 -7.520 5.789 1.00 90.69 108 VAL A O 1
ATOM 841 N N . LYS A 1 109 ? -16.912 -6.746 7.813 1.00 90.56 109 LYS A N 1
ATOM 842 C CA . LYS A 1 109 ? -16.103 -7.713 8.564 1.00 90.56 109 LYS A CA 1
ATOM 843 C C . LYS A 1 109 ? -16.730 -9.099 8.487 1.00 90.56 109 LYS A C 1
ATOM 845 O O . LYS A 1 109 ? -17.940 -9.249 8.300 1.00 90.56 109 LYS A O 1
ATOM 850 N N . ARG A 1 110 ? -15.939 -10.141 8.753 1.00 87.75 110 ARG A N 1
ATOM 851 C CA . ARG A 1 110 ? -16.449 -11.527 8.812 1.00 87.75 110 ARG A CA 1
ATOM 852 C C . ARG A 1 110 ? -17.565 -11.747 9.839 1.00 87.75 110 ARG A C 1
ATOM 854 O O . ARG A 1 110 ? -18.348 -12.677 9.683 1.00 87.75 110 ARG A O 1
ATOM 861 N N . THR A 1 111 ? -17.629 -10.919 10.880 1.00 90.50 111 THR A N 1
ATOM 862 C CA . THR A 1 111 ? -18.684 -10.945 11.907 1.00 90.50 111 THR A CA 1
ATOM 863 C C . THR A 1 111 ? -20.028 -10.405 11.411 1.00 90.50 111 THR A C 1
ATOM 865 O O . THR A 1 111 ? -21.024 -10.542 12.115 1.00 90.50 111 THR A O 1
ATOM 868 N N . GLY A 1 112 ? -20.070 -9.784 10.228 1.00 89.44 112 GLY A N 1
ATOM 869 C CA . GLY A 1 112 ? -21.223 -9.030 9.733 1.00 89.44 112 GLY A CA 1
ATOM 870 C C . GLY A 1 112 ? -21.259 -7.575 10.213 1.00 89.44 112 GLY A C 1
ATOM 871 O O . GLY A 1 112 ? -22.161 -6.837 9.829 1.00 89.44 112 GLY A O 1
ATOM 872 N N . GLU A 1 113 ? -20.287 -7.145 11.024 1.00 92.44 113 GLU A N 1
ATOM 873 C CA . GLU A 1 113 ? -20.127 -5.741 11.405 1.00 92.44 113 GLU A CA 1
ATOM 874 C C . GLU A 1 113 ? -19.727 -4.896 10.185 1.00 92.44 113 GLU A C 1
ATOM 876 O O . GLU A 1 113 ? -18.856 -5.286 9.399 1.00 92.44 113 GLU A O 1
ATOM 881 N N . LEU A 1 114 ? -20.356 -3.729 10.052 1.00 91.88 114 LEU A N 1
ATOM 882 C CA . LEU A 1 114 ? -20.059 -2.757 9.008 1.00 91.88 114 LEU A CA 1
ATOM 883 C C . LEU A 1 114 ? -19.185 -1.639 9.567 1.00 91.88 114 LEU A C 1
ATOM 885 O O . LEU A 1 114 ? -19.528 -1.028 10.577 1.00 91.88 114 LEU A O 1
ATOM 889 N N . VAL A 1 115 ? -18.101 -1.335 8.862 1.00 90.69 115 VAL A N 1
ATOM 890 C CA . VAL A 1 115 ? -17.329 -0.108 9.063 1.00 90.69 115 VAL A CA 1
ATOM 891 C C . VAL A 1 115 ? -17.566 0.788 7.859 1.00 90.69 115 VAL A C 1
ATOM 893 O O . VAL A 1 115 ? -17.215 0.436 6.733 1.00 90.69 115 VAL A O 1
ATOM 896 N N . CYS A 1 116 ? -18.189 1.936 8.102 1.00 89.94 116 CYS A N 1
ATOM 897 C CA . CYS A 1 116 ? -18.455 2.944 7.084 1.00 89.94 116 CYS A CA 1
ATOM 898 C C . CYS A 1 116 ? -17.419 4.058 7.216 1.00 89.94 116 CYS A C 1
ATOM 900 O O . CYS A 1 116 ? -17.492 4.866 8.139 1.00 89.94 116 CYS A O 1
ATOM 902 N N . LEU A 1 117 ? -16.458 4.086 6.299 1.00 89.44 117 LEU A N 1
ATOM 903 C CA . LEU A 1 117 ? -15.428 5.113 6.248 1.00 89.44 117 LEU A CA 1
ATOM 904 C C . LEU A 1 117 ? -15.895 6.238 5.326 1.00 89.44 117 LEU A C 1
ATOM 906 O O . LEU A 1 117 ? -16.154 6.017 4.139 1.00 89.44 117 LEU A O 1
ATOM 910 N N . HIS A 1 118 ? -15.992 7.444 5.867 1.00 85.06 118 HIS A N 1
ATOM 911 C CA . HIS A 1 118 ? -16.350 8.635 5.108 1.00 85.06 118 HIS A CA 1
ATOM 912 C C . HIS A 1 118 ? -15.077 9.324 4.589 1.00 85.06 118 HIS A C 1
ATOM 914 O O . HIS A 1 118 ? -14.010 9.213 5.187 1.00 85.06 118 HIS A O 1
ATOM 920 N N . LEU A 1 119 ? -15.167 9.983 3.429 1.00 84.75 119 LEU A N 1
ATOM 921 C CA . LEU A 1 119 ? -14.008 10.628 2.785 1.00 84.75 119 LEU A CA 1
ATOM 922 C C . LEU A 1 119 ? -13.757 12.064 3.266 1.00 84.75 119 LEU A C 1
ATOM 924 O O . LEU A 1 119 ? -12.782 12.679 2.845 1.00 84.75 119 LEU A O 1
ATOM 928 N N . ASP A 1 120 ? -14.644 12.607 4.096 1.00 84.00 120 ASP A N 1
ATOM 929 C CA . ASP A 1 120 ? -14.483 13.904 4.756 1.00 84.00 120 ASP A CA 1
ATOM 930 C C . ASP A 1 120 ? -13.393 13.860 5.838 1.00 84.00 120 ASP A C 1
ATOM 932 O O . ASP A 1 120 ? -12.641 14.824 5.974 1.00 84.00 120 ASP A O 1
ATOM 936 N N . ASN A 1 121 ? -13.244 12.729 6.535 1.00 88.25 121 ASN A N 1
ATOM 937 C CA . ASN A 1 121 ? -12.112 12.457 7.418 1.00 88.25 121 ASN A CA 1
ATOM 938 C C . ASN A 1 121 ? -11.051 11.587 6.725 1.00 88.25 121 ASN A C 1
ATOM 940 O O . ASN A 1 121 ? -10.942 10.377 6.939 1.00 88.25 121 ASN A O 1
ATOM 944 N N . ASP A 1 122 ? -10.263 12.230 5.863 1.00 89.62 122 ASP A N 1
ATOM 945 C CA . ASP A 1 122 ? -9.243 11.568 5.045 1.00 89.62 122 ASP A CA 1
ATOM 946 C C . ASP A 1 122 ? -8.162 10.850 5.870 1.00 89.62 122 ASP A C 1
ATOM 948 O O . ASP A 1 122 ? -7.658 9.802 5.458 1.00 89.62 122 ASP A O 1
ATOM 952 N N . ASP A 1 123 ? -7.823 11.404 7.035 1.00 92.38 123 ASP A N 1
ATOM 953 C CA . ASP A 1 123 ? -6.815 10.843 7.932 1.00 92.38 123 ASP A CA 1
ATOM 954 C C . ASP A 1 123 ? -7.323 9.550 8.579 1.00 92.38 123 ASP A C 1
ATOM 956 O O . ASP A 1 123 ? -6.659 8.521 8.476 1.00 92.38 123 ASP A O 1
ATOM 960 N N . GLU A 1 124 ? -8.536 9.550 9.142 1.00 93.19 124 GLU A N 1
ATOM 961 C CA . GLU A 1 124 ? -9.151 8.342 9.715 1.00 93.19 124 GLU A CA 1
ATOM 962 C C . GLU A 1 124 ? -9.321 7.238 8.665 1.00 93.19 124 GLU A C 1
ATOM 964 O O . GLU A 1 124 ? -9.029 6.070 8.925 1.00 93.19 124 GLU A O 1
ATOM 969 N N . PHE A 1 125 ? -9.729 7.610 7.450 1.00 93.50 125 PHE A N 1
ATOM 970 C CA . PHE A 1 125 ? -9.838 6.684 6.328 1.00 93.50 125 PHE A CA 1
ATOM 971 C C . PHE A 1 125 ? -8.506 5.982 6.035 1.00 93.50 125 PHE A C 1
ATOM 973 O O . PHE A 1 125 ? -8.431 4.753 5.931 1.00 93.50 125 PHE A O 1
ATOM 980 N N . LYS A 1 126 ? -7.440 6.772 5.889 1.00 95.25 126 LYS A N 1
ATOM 981 C CA . LYS A 1 126 ? -6.091 6.281 5.598 1.00 95.25 126 LYS A CA 1
ATOM 982 C C . LYS A 1 126 ? -5.533 5.440 6.739 1.00 95.25 126 LYS A C 1
ATOM 984 O O . LYS A 1 126 ? -4.926 4.401 6.476 1.00 95.25 126 LYS A O 1
ATOM 989 N N . ASP A 1 127 ? -5.734 5.880 7.974 1.00 95.88 127 ASP A N 1
ATOM 990 C CA . ASP A 1 127 ? -5.257 5.206 9.177 1.00 95.88 127 ASP A CA 1
ATOM 991 C C . ASP A 1 127 ? -5.924 3.844 9.325 1.00 95.88 127 ASP A C 1
ATOM 993 O O . ASP A 1 127 ? -5.229 2.836 9.459 1.00 95.88 127 ASP A O 1
ATOM 997 N N . TYR A 1 128 ? -7.245 3.787 9.141 1.00 95.06 128 TYR A N 1
ATOM 998 C CA . TYR A 1 128 ? -7.979 2.531 9.155 1.00 95.06 128 TYR A CA 1
ATOM 999 C C . TYR A 1 128 ? -7.435 1.544 8.118 1.00 95.06 128 TYR A C 1
ATOM 1001 O O . TYR A 1 128 ? -7.144 0.394 8.457 1.00 95.06 128 TYR A O 1
ATOM 1009 N N . LEU A 1 129 ? -7.264 1.970 6.859 1.00 95.19 129 LEU A N 1
ATOM 1010 C CA . LEU A 1 129 ? -6.704 1.100 5.821 1.00 95.19 129 LEU A CA 1
ATOM 1011 C C . LEU A 1 129 ? -5.305 0.612 6.202 1.00 95.19 129 LEU A C 1
ATOM 1013 O O . LEU A 1 129 ? -5.004 -0.570 6.063 1.00 95.19 129 LEU A O 1
ATOM 1017 N N . PHE A 1 130 ? -4.450 1.505 6.684 1.00 95.94 130 PHE A N 1
ATOM 1018 C CA . PHE A 1 130 ? -3.059 1.197 6.993 1.00 95.94 130 PHE A CA 1
ATOM 1019 C C . PHE A 1 130 ? -2.895 0.214 8.153 1.00 95.94 130 PHE A C 1
ATOM 1021 O O . PHE A 1 130 ? -2.037 -0.666 8.101 1.00 95.94 130 PHE A O 1
ATOM 1028 N N . GLU A 1 131 ? -3.735 0.329 9.176 1.00 94.44 131 GLU A N 1
ATOM 1029 C CA . GLU A 1 131 ? -3.696 -0.538 10.354 1.00 94.44 131 GLU A CA 1
ATOM 1030 C C . GLU A 1 131 ? -4.335 -1.906 10.097 1.00 94.44 131 GLU A C 1
ATOM 1032 O O . GLU A 1 131 ? -3.892 -2.913 10.656 1.00 94.44 131 GLU A O 1
ATOM 1037 N N . ASN A 1 132 ? -5.338 -1.962 9.217 1.00 94.25 132 ASN A N 1
ATOM 1038 C CA . ASN A 1 132 ? -6.170 -3.148 9.018 1.00 94.25 132 ASN A CA 1
ATOM 1039 C C . ASN A 1 132 ? -5.865 -3.914 7.726 1.00 94.25 132 ASN A C 1
ATOM 1041 O O . ASN A 1 132 ? -6.623 -4.819 7.377 1.00 94.25 132 ASN A O 1
ATOM 1045 N N . THR A 1 133 ? -4.781 -3.597 7.009 1.00 94.88 133 THR A N 1
ATOM 1046 C CA . THR A 1 133 ? -4.418 -4.299 5.768 1.00 94.88 133 THR A CA 1
ATOM 1047 C C . THR A 1 133 ? -3.038 -4.954 5.792 1.00 94.88 133 THR A C 1
ATOM 1049 O O . THR A 1 133 ? -2.115 -4.560 6.508 1.00 94.88 133 THR A O 1
ATOM 1052 N N . VAL A 1 134 ? -2.917 -6.015 4.995 1.00 93.50 134 VAL A N 1
ATOM 1053 C CA . VAL A 1 134 ? -1.716 -6.836 4.834 1.00 93.50 134 VAL A CA 1
ATOM 1054 C C . VAL A 1 134 ? -1.389 -7.051 3.364 1.00 93.50 134 VAL A C 1
ATOM 1056 O O . VAL A 1 134 ? -2.290 -7.042 2.518 1.00 93.50 134 VAL A O 1
ATOM 1059 N N . PHE A 1 135 ? -0.121 -7.344 3.070 1.00 90.69 135 PHE A N 1
ATOM 1060 C CA . PHE A 1 135 ? 0.224 -7.981 1.803 1.00 90.69 135 PHE A CA 1
ATOM 1061 C C . PHE A 1 135 ? -0.158 -9.461 1.801 1.00 90.69 135 PHE A C 1
ATOM 1063 O O . PHE A 1 135 ? 0.108 -10.212 2.741 1.00 90.69 135 PHE A O 1
ATOM 1070 N N . ASP A 1 136 ? -0.748 -9.891 0.692 1.00 86.94 136 ASP A N 1
ATOM 1071 C CA . ASP A 1 136 ? -0.994 -11.288 0.382 1.00 86.94 136 ASP A CA 1
ATOM 1072 C C . ASP A 1 136 ? -0.451 -11.615 -1.006 1.00 86.94 136 ASP A C 1
ATOM 1074 O O . ASP A 1 136 ? -0.837 -11.016 -2.010 1.00 86.94 136 ASP A O 1
ATOM 1078 N N . ILE A 1 137 ? 0.476 -12.563 -1.065 1.00 79.88 137 ILE A N 1
ATOM 1079 C CA . ILE A 1 137 ? 1.151 -12.932 -2.305 1.00 79.88 137 ILE A CA 1
ATOM 1080 C C . ILE A 1 137 ? 0.555 -14.248 -2.784 1.00 79.88 137 ILE A C 1
ATOM 1082 O O . ILE A 1 137 ? 0.468 -15.195 -1.992 1.00 79.88 137 ILE A O 1
ATOM 1086 N N . PRO A 1 138 ? 0.148 -14.343 -4.065 1.00 75.12 138 PRO A N 1
ATOM 1087 C CA . PRO A 1 138 ? -0.405 -15.573 -4.604 1.00 75.12 138 PRO A CA 1
ATOM 1088 C C . PRO A 1 138 ? 0.502 -16.768 -4.305 1.00 75.12 138 PRO A C 1
ATOM 1090 O O . PRO A 1 138 ? 1.724 -16.677 -4.430 1.00 75.12 138 PRO A O 1
ATOM 1093 N N . LYS A 1 139 ? -0.104 -17.906 -3.947 1.00 69.12 139 LYS A N 1
ATOM 1094 C CA . LYS A 1 139 ? 0.593 -19.191 -3.780 1.00 69.12 139 LYS A CA 1
ATOM 1095 C C . LYS A 1 139 ? 1.022 -19.763 -5.125 1.00 69.12 139 LYS A C 1
ATOM 1097 O O . LYS A 1 139 ? 0.456 -20.734 -5.610 1.00 69.12 139 LYS A O 1
ATOM 1102 N N . ASN A 1 140 ? 1.982 -19.095 -5.745 1.00 68.19 140 ASN A N 1
ATOM 1103 C CA . ASN A 1 140 ? 2.587 -19.462 -7.008 1.00 68.19 140 ASN A CA 1
ATOM 1104 C C . ASN A 1 140 ? 4.094 -19.218 -6.899 1.00 68.19 140 ASN A C 1
ATOM 1106 O O . ASN A 1 140 ? 4.526 -18.125 -6.525 1.00 68.19 140 ASN A O 1
ATOM 1110 N N . ASP A 1 141 ? 4.873 -20.231 -7.271 1.00 62.56 141 ASP A N 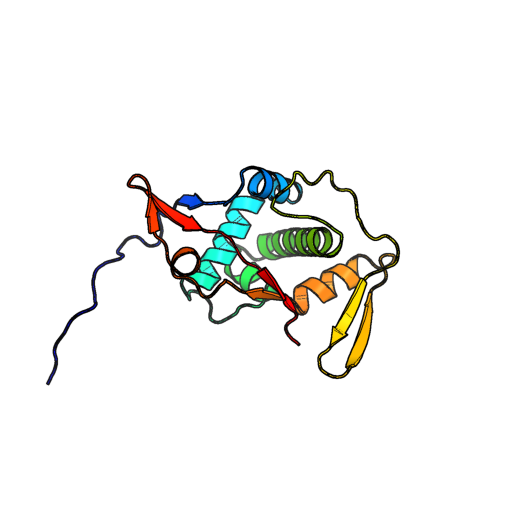1
ATOM 1111 C CA . ASP A 1 141 ? 6.336 -20.222 -7.241 1.00 62.56 141 ASP A CA 1
ATOM 1112 C C . ASP A 1 141 ? 6.954 -19.017 -7.964 1.00 62.56 141 ASP A C 1
ATOM 1114 O O . ASP A 1 141 ? 8.078 -18.629 -7.640 1.00 62.56 141 ASP A O 1
ATOM 1118 N N . LEU A 1 142 ? 6.239 -18.424 -8.928 1.00 66.12 142 LEU A N 1
ATOM 1119 C CA . LEU A 1 142 ? 6.640 -17.213 -9.641 1.00 66.12 142 LEU A CA 1
ATOM 1120 C C . LEU A 1 142 ? 6.736 -15.981 -8.730 1.00 66.12 142 LEU A C 1
ATOM 1122 O O . LEU A 1 142 ? 7.657 -15.189 -8.884 1.00 66.12 142 LEU A O 1
ATOM 1126 N N . PHE A 1 143 ? 5.796 -15.812 -7.797 1.00 68.75 143 PHE A N 1
ATOM 1127 C CA . PHE A 1 143 ? 5.691 -14.608 -6.960 1.00 68.75 143 PHE A CA 1
ATOM 1128 C C . PHE A 1 143 ? 6.314 -14.782 -5.572 1.00 68.75 143 PHE A C 1
ATOM 1130 O O . PHE A 1 143 ? 6.567 -13.801 -4.884 1.00 68.75 143 PHE A O 1
ATOM 1137 N N . GLN A 1 144 ? 6.567 -16.025 -5.158 1.00 67.06 144 GLN A N 1
ATOM 1138 C CA . GLN A 1 144 ? 7.077 -16.349 -3.821 1.00 67.06 144 GLN A CA 1
ATOM 1139 C C . GLN A 1 144 ? 8.589 -16.562 -3.766 1.00 67.06 144 GLN A C 1
ATOM 1141 O O . GLN A 1 144 ? 9.138 -16.800 -2.695 1.00 67.06 144 GLN A O 1
ATOM 1146 N N . SER A 1 145 ? 9.275 -16.530 -4.907 1.00 66.38 145 SER A N 1
ATOM 1147 C CA . SER A 1 145 ? 10.722 -16.705 -4.940 1.00 66.38 145 SER A CA 1
ATOM 1148 C C . SER A 1 145 ? 11.352 -15.871 -6.049 1.00 66.38 145 SER A C 1
ATOM 1150 O O . SER A 1 145 ? 10.759 -15.754 -7.125 1.00 66.38 145 SER A O 1
ATOM 1152 N N . PRO A 1 146 ? 12.559 -15.324 -5.828 1.00 70.12 146 PRO A N 1
ATOM 1153 C CA . PRO A 1 146 ? 13.330 -14.730 -6.907 1.00 70.12 146 PRO A CA 1
ATOM 1154 C C . PRO A 1 146 ? 13.599 -15.738 -8.033 1.00 70.12 146 PRO A C 1
ATOM 1156 O O . PRO A 1 146 ? 13.824 -16.924 -7.776 1.00 70.12 146 PRO A O 1
ATOM 1159 N N . LYS A 1 147 ? 13.620 -15.269 -9.283 1.00 69.50 147 LYS A N 1
ATOM 1160 C CA . LYS A 1 147 ? 13.838 -16.083 -10.489 1.00 69.50 147 LYS A CA 1
ATOM 1161 C C . LYS A 1 147 ? 14.930 -15.494 -11.365 1.00 69.50 147 LYS A C 1
ATOM 1163 O O . LYS A 1 147 ? 14.998 -14.286 -11.520 1.00 69.50 147 LYS A O 1
ATOM 1168 N N . VAL A 1 148 ? 15.745 -16.342 -11.986 1.00 72.88 148 VAL A N 1
ATOM 1169 C CA . VAL A 1 148 ? 16.673 -15.894 -13.034 1.00 72.88 148 VAL A CA 1
ATOM 1170 C C . VAL A 1 148 ? 15.893 -15.728 -14.337 1.00 72.88 148 VAL A C 1
ATOM 1172 O O . VAL A 1 148 ? 15.273 -16.681 -14.806 1.00 72.88 148 VAL A O 1
ATOM 1175 N N . ILE A 1 149 ? 15.906 -14.525 -14.901 1.00 72.75 149 ILE A N 1
ATOM 1176 C CA . ILE A 1 149 ? 15.284 -14.154 -16.173 1.00 72.75 149 ILE A CA 1
ATOM 1177 C C . ILE A 1 149 ? 16.312 -13.331 -16.938 1.00 72.75 149 ILE A C 1
ATOM 1179 O O . ILE A 1 149 ? 16.734 -12.294 -16.435 1.00 72.75 149 ILE A O 1
ATOM 1183 N N . GLU A 1 150 ? 16.686 -13.772 -18.143 1.00 75.94 150 GLU A N 1
ATOM 1184 C CA . GLU A 1 150 ? 17.693 -13.085 -18.977 1.00 75.94 150 GLU A CA 1
ATOM 1185 C C . GLU A 1 150 ? 19.011 -12.853 -18.214 1.00 75.94 150 GLU A C 1
ATOM 1187 O O . GLU A 1 150 ? 19.552 -11.754 -18.210 1.00 75.94 150 GLU A O 1
ATOM 1192 N N . ASP A 1 151 ? 19.482 -13.882 -17.499 1.00 76.25 151 ASP A N 1
ATOM 1193 C CA . ASP A 1 151 ? 20.688 -13.856 -16.653 1.00 76.25 151 ASP A CA 1
ATOM 1194 C C . ASP A 1 151 ? 20.645 -12.882 -15.459 1.00 76.25 151 ASP A C 1
ATOM 1196 O O . ASP A 1 151 ? 21.620 -12.743 -14.719 1.00 76.25 151 ASP A O 1
ATOM 1200 N N . GLU A 1 152 ? 19.485 -12.276 -15.195 1.00 73.00 152 GLU A N 1
ATOM 1201 C CA . GLU A 1 152 ? 19.252 -11.403 -14.051 1.00 73.00 152 GLU A CA 1
ATOM 1202 C C . GLU A 1 152 ? 18.316 -12.055 -13.039 1.00 73.00 152 GLU A C 1
ATOM 1204 O O . GLU A 1 152 ? 1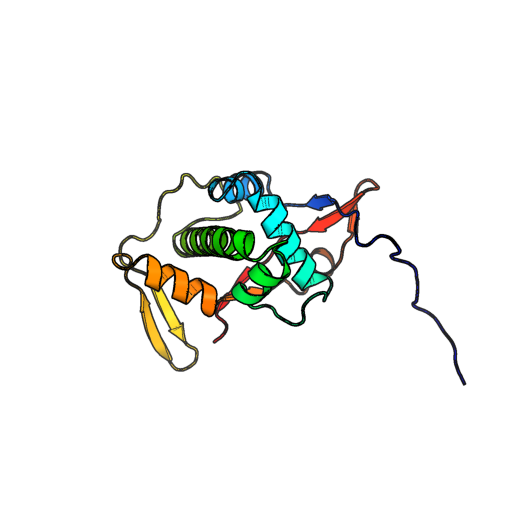7.284 -12.633 -13.376 1.00 73.00 152 GLU A O 1
ATOM 1209 N N . LEU A 1 153 ? 18.653 -11.940 -11.760 1.00 69.81 153 LEU A N 1
ATOM 1210 C CA . LEU A 1 153 ? 17.827 -12.453 -10.680 1.00 69.81 153 LEU A CA 1
ATOM 1211 C C . LEU A 1 153 ? 16.725 -11.422 -10.379 1.00 69.81 153 LEU A C 1
ATOM 1213 O O . LEU A 1 153 ? 17.016 -10.326 -9.911 1.00 69.81 153 LEU A O 1
ATOM 1217 N N . LYS A 1 154 ? 15.469 -11.744 -10.688 1.00 73.50 154 LYS A N 1
ATOM 1218 C CA . LYS A 1 154 ? 14.310 -10.847 -10.597 1.00 73.50 154 LYS A CA 1
ATOM 1219 C C . LYS A 1 154 ? 13.297 -11.317 -9.548 1.00 73.50 154 LYS A C 1
ATOM 1221 O O . LYS A 1 154 ? 13.073 -12.518 -9.398 1.00 73.50 154 LYS A O 1
ATOM 1226 N N . ILE A 1 155 ? 12.658 -10.381 -8.842 1.00 71.44 155 ILE A N 1
ATOM 1227 C CA . ILE A 1 155 ? 11.506 -10.645 -7.956 1.00 71.44 155 ILE A CA 1
ATOM 1228 C C . ILE A 1 155 ? 10.270 -9.972 -8.550 1.00 71.44 155 ILE A C 1
ATOM 1230 O O . ILE A 1 155 ? 10.300 -8.786 -8.878 1.00 71.44 155 ILE A O 1
ATOM 1234 N N . PHE A 1 156 ? 9.177 -10.727 -8.676 1.00 76.88 156 PHE A N 1
ATOM 1235 C CA . PHE A 1 156 ? 7.908 -10.193 -9.158 1.00 76.88 156 PHE A CA 1
ATOM 1236 C C . PHE A 1 156 ? 7.133 -9.512 -8.034 1.00 76.88 156 PHE A C 1
ATOM 1238 O O . PHE A 1 156 ? 6.726 -10.156 -7.069 1.00 76.88 156 PHE A O 1
ATOM 1245 N N . LEU A 1 157 ? 6.856 -8.224 -8.201 1.00 75.75 157 LEU A N 1
ATOM 1246 C CA . LEU A 1 157 ? 6.315 -7.364 -7.145 1.00 75.75 157 LEU A CA 1
ATOM 1247 C C . LEU A 1 157 ? 4.780 -7.366 -7.066 1.00 75.75 157 LEU A C 1
ATOM 1249 O O . LEU A 1 157 ? 4.158 -6.331 -6.849 1.00 75.75 157 LEU A O 1
ATOM 1253 N N . ASN A 1 158 ? 4.142 -8.520 -7.272 1.00 77.12 158 ASN A N 1
ATOM 1254 C CA . ASN A 1 158 ? 2.679 -8.609 -7.222 1.00 77.12 158 ASN A CA 1
ATOM 1255 C C . ASN A 1 158 ? 2.227 -9.035 -5.838 1.00 77.12 158 ASN A C 1
ATOM 1257 O O . ASN A 1 158 ? 2.185 -10.226 -5.525 1.00 77.12 158 ASN A O 1
ATOM 1261 N N . ALA A 1 159 ? 1.839 -8.048 -5.040 1.00 83.06 159 ALA A N 1
ATOM 1262 C CA . ALA A 1 159 ? 1.141 -8.270 -3.790 1.00 83.06 159 ALA A CA 1
ATOM 1263 C C . ALA A 1 159 ? -0.318 -7.820 -3.916 1.00 83.06 159 ALA A C 1
ATOM 1265 O O . ALA A 1 159 ? -0.621 -6.738 -4.421 1.00 83.06 159 ALA A O 1
ATOM 1266 N N . GLN A 1 160 ? -1.234 -8.659 -3.440 1.00 87.81 160 GLN A N 1
ATOM 1267 C CA . GLN A 1 160 ? -2.599 -8.246 -3.150 1.00 87.81 160 GLN A CA 1
ATOM 1268 C C . GLN A 1 160 ? -2.616 -7.521 -1.805 1.00 87.81 160 GLN A C 1
ATOM 1270 O O . GLN A 1 160 ? -1.863 -7.870 -0.899 1.00 87.81 160 GLN A O 1
ATOM 1275 N N . ILE A 1 161 ? -3.503 -6.542 -1.663 1.00 90.50 161 ILE A N 1
ATOM 1276 C CA . ILE A 1 161 ? -3.798 -5.912 -0.376 1.00 90.50 161 ILE A CA 1
ATOM 1277 C C . ILE A 1 161 ? -5.087 -6.538 0.144 1.00 90.50 161 ILE A C 1
ATOM 1279 O O . ILE A 1 161 ? -6.085 -6.591 -0.577 1.00 90.50 161 ILE A O 1
ATOM 1283 N N . ARG A 1 162 ? -5.065 -7.050 1.376 1.00 91.25 162 ARG A N 1
ATOM 1284 C CA . ARG A 1 162 ? -6.227 -7.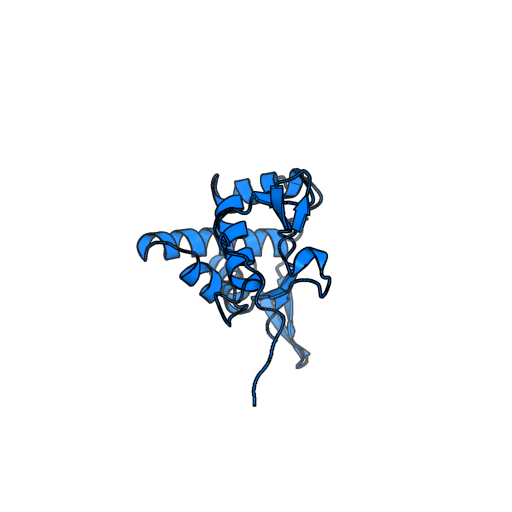686 2.014 1.00 91.25 162 ARG A CA 1
ATOM 1285 C C . ARG A 1 162 ? -6.439 -7.154 3.417 1.00 91.25 162 ARG A C 1
ATOM 1287 O O . ARG A 1 162 ? -5.470 -6.828 4.092 1.00 91.25 162 ARG A O 1
ATOM 1294 N N . PHE A 1 163 ? -7.691 -7.121 3.860 1.00 91.56 163 PHE A N 1
ATOM 1295 C CA . PHE A 1 163 ? -8.011 -6.825 5.253 1.00 91.56 163 PHE A CA 1
ATOM 1296 C C . PHE A 1 163 ? -7.612 -7.986 6.177 1.00 91.56 163 PHE A C 1
ATOM 1298 O O . PHE A 1 163 ? -7.666 -9.153 5.781 1.00 91.56 163 PHE A O 1
ATOM 1305 N N . THR A 1 164 ? -7.191 -7.664 7.400 1.00 85.88 164 THR A N 1
ATOM 1306 C CA . THR A 1 164 ? -6.762 -8.630 8.426 1.00 85.88 164 THR A CA 1
ATOM 1307 C C . THR A 1 164 ? -7.912 -9.449 9.016 1.00 85.88 164 THR A C 1
ATOM 1309 O O . THR A 1 164 ? -7.681 -10.586 9.440 1.00 85.88 164 THR A O 1
ATOM 1312 N N . SER A 1 165 ? -9.137 -8.912 9.038 1.00 70.50 165 SER A N 1
ATOM 1313 C CA . SER A 1 165 ? -10.327 -9.536 9.644 1.00 70.50 165 SER A CA 1
ATOM 1314 C C . SER A 1 165 ? -11.641 -9.026 9.068 1.00 70.50 165 SER A C 1
ATOM 1316 O O . SER A 1 165 ? -11.703 -7.802 8.830 1.00 70.50 165 SER A O 1
#

Foldseek 3Di:
DDDDDDPDDPPCLPFADEDEPDPQLLVQLCVLPVCRSVLLSLLLSCVLVPVDPDQQQLVSLVVSDPDPVVSVSSLSSVLVVLVQVQQDDDSHDHDPPDGNDQAFGWDQDPVRDIDTGHCVCVVVSSVCLRGFKGWDFDPDPQQNAFDQDPNGTYHYSDTDIDGPD

Radius of gyration: 17.7 Å; chains: 1; bounding box: 46×54×31 Å

Secondary structure (DSSP, 8-state):
------------TT-PEEE-S-HHHHHHHTTT-TTHHHHHHHHHHHHHTTS-S--BHHHHHHHT-SSHHHHHHHHHHHHHHHHHHHTT--TTS---S--S-SS-EEEE-TTS-EEEE-SSSHHHHHHHHHHHEEEE--SSHHHHS-EEETTEEEEE---EEEE--